Protein AF-A0A940AEA5-F1 (afdb_monomer_lite)

Sequence (95 aa):
QQKDGQWIYAGLCFPGKKEPASHHIFVSETFRKTDFGMTFYKNIHFPITYVKHRDHWYSTLSGKIDGIVRSSVIIHILDKNGRELSSEKTIPWDG

Structure (mmCIF, N/CA/C/O backbone):
data_AF-A0A940AEA5-F1
#
_entry.id   AF-A0A940AEA5-F1
#
loop_
_atom_site.group_PDB
_atom_site.id
_atom_site.type_symbol
_atom_site.label_atom_id
_atom_site.label_alt_id
_atom_site.label_comp_id
_atom_site.label_asym_id
_atom_site.label_entity_id
_atom_site.label_seq_id
_atom_site.pdbx_PDB_ins_code
_atom_site.Cartn_x
_atom_site.Cartn_y
_atom_site.Cartn_z
_atom_site.occupancy
_atom_site.B_iso_or_equiv
_atom_site.auth_seq_id
_atom_site.auth_comp_id
_atom_site.auth_asym_id
_atom_site.auth_atom_id
_atom_site.pdbx_PDB_model_num
ATOM 1 N N . GLN A 1 1 ? -9.886 1.824 25.591 1.00 48.38 1 GLN A N 1
ATOM 2 C CA . GLN A 1 1 ? -10.019 1.293 26.970 1.00 48.38 1 GLN A CA 1
ATOM 3 C C . GLN A 1 1 ? -10.883 2.267 27.764 1.00 48.38 1 GLN A C 1
ATOM 5 O O . GLN A 1 1 ? -10.894 3.444 27.418 1.00 48.38 1 GLN A O 1
ATOM 10 N N . GLN A 1 2 ? -11.628 1.807 28.769 1.00 40.19 2 GLN A N 1
ATOM 11 C CA . GLN A 1 2 ? -12.413 2.695 29.631 1.00 40.19 2 GLN A CA 1
ATOM 12 C C . GLN A 1 2 ? -11.560 3.064 30.851 1.00 40.19 2 GLN A C 1
ATOM 14 O O . GLN A 1 2 ? -11.060 2.173 31.534 1.00 40.19 2 GLN A O 1
ATOM 19 N N . LYS A 1 3 ? -11.357 4.360 31.092 1.00 43.59 3 LYS A N 1
ATOM 20 C CA . LYS A 1 3 ? -10.697 4.881 32.295 1.00 43.59 3 LYS A CA 1
ATOM 21 C C . LYS A 1 3 ? -11.608 5.958 32.874 1.00 43.59 3 LYS A C 1
ATOM 23 O O . LYS A 1 3 ? -12.078 6.810 32.126 1.00 43.59 3 LYS A O 1
ATOM 28 N N . ASP A 1 4 ? -11.917 5.864 34.164 1.00 57.16 4 ASP A N 1
ATOM 29 C CA . ASP A 1 4 ? -12.731 6.846 34.898 1.00 57.16 4 ASP A CA 1
ATOM 30 C C . ASP A 1 4 ? -14.084 7.168 34.229 1.00 57.16 4 ASP A C 1
ATOM 32 O O . ASP A 1 4 ? -14.503 8.317 34.120 1.00 57.16 4 ASP A O 1
ATOM 36 N N . GLY A 1 5 ? -14.768 6.139 33.717 1.00 47.56 5 GLY A N 1
ATOM 37 C CA . GLY A 1 5 ? -16.082 6.287 33.078 1.00 47.56 5 GLY A CA 1
ATOM 38 C C . GLY A 1 5 ? -16.063 6.925 31.682 1.00 47.56 5 GLY A C 1
ATOM 39 O O . GLY A 1 5 ? -17.105 6.963 31.030 1.00 47.56 5 GLY A O 1
ATOM 40 N N . GLN A 1 6 ? -14.901 7.350 31.178 1.00 35.97 6 GLN A N 1
ATOM 41 C CA . GLN A 1 6 ? -14.737 7.916 29.840 1.00 35.97 6 GLN A CA 1
ATOM 42 C C . GLN A 1 6 ? -14.121 6.893 28.876 1.00 35.97 6 GLN A C 1
ATOM 44 O O . GLN A 1 6 ? -13.170 6.171 29.194 1.00 35.97 6 GLN A O 1
ATOM 49 N N . TRP A 1 7 ? -14.680 6.815 27.667 1.00 49.53 7 TRP A N 1
ATOM 50 C CA . TRP A 1 7 ? -14.109 6.017 26.586 1.00 49.53 7 TRP A CA 1
ATOM 51 C C . TRP A 1 7 ? -12.871 6.721 26.037 1.00 49.53 7 TRP A C 1
ATOM 53 O O . TRP A 1 7 ? -12.980 7.680 25.276 1.00 49.53 7 TRP A O 1
ATOM 63 N N . ILE A 1 8 ? -11.685 6.219 26.383 1.00 48.91 8 ILE A N 1
ATOM 64 C CA . ILE A 1 8 ? -10.448 6.613 25.711 1.00 48.91 8 ILE A CA 1
ATOM 65 C C . ILE A 1 8 ? -10.393 5.824 24.399 1.00 48.91 8 ILE A C 1
ATOM 67 O O . ILE A 1 8 ? -10.018 4.642 24.368 1.00 48.91 8 ILE A O 1
ATOM 71 N N . TYR A 1 9 ? -10.854 6.466 23.324 1.00 48.12 9 TYR A N 1
ATOM 72 C CA . TYR A 1 9 ? -10.762 5.965 21.956 1.00 48.12 9 TYR A CA 1
ATOM 73 C C . TYR A 1 9 ? -9.322 6.121 21.456 1.00 48.12 9 TYR A C 1
ATOM 75 O O . TYR A 1 9 ? -8.816 7.230 21.326 1.00 48.12 9 TYR A O 1
ATOM 83 N N . ALA A 1 10 ? -8.662 5.005 21.141 1.00 48.88 10 ALA A N 1
ATOM 84 C CA . ALA A 1 10 ? -7.314 4.987 20.560 1.00 48.88 10 ALA A CA 1
ATOM 85 C C . ALA A 1 10 ? -7.285 5.373 19.059 1.00 48.88 10 ALA A C 1
ATOM 87 O O . ALA A 1 10 ? -6.297 5.126 18.374 1.00 48.88 10 ALA A O 1
ATOM 88 N N . GLY A 1 11 ? -8.362 5.966 18.536 1.00 53.59 11 GLY A N 1
ATOM 89 C CA . GLY A 1 11 ? -8.493 6.399 17.148 1.00 53.59 11 GLY A CA 1
ATOM 90 C C . GLY A 1 11 ? -9.742 7.257 16.961 1.00 53.59 11 GLY A C 1
ATOM 91 O O . GLY A 1 11 ? -10.737 7.069 17.657 1.00 53.59 11 GLY A O 1
ATOM 92 N N . LEU A 1 12 ? -9.681 8.222 16.044 1.00 57.81 12 LEU A N 1
ATOM 93 C CA . LEU A 1 12 ? -10.813 9.082 15.697 1.00 57.81 12 LEU A CA 1
ATOM 94 C C . LEU A 1 12 ? -11.972 8.203 15.195 1.00 57.81 12 LEU A C 1
ATOM 96 O O . LEU A 1 12 ? -11.816 7.509 14.199 1.00 57.81 12 LEU A O 1
ATOM 100 N N . CYS A 1 13 ? -13.125 8.206 15.863 1.00 55.88 13 CYS A N 1
ATOM 101 C CA . CYS A 1 13 ? -14.354 7.598 15.342 1.00 55.88 13 CYS A CA 1
ATOM 102 C C . CYS A 1 13 ? -15.227 8.686 14.716 1.00 55.88 13 CYS A C 1
ATOM 104 O O . CYS A 1 13 ? -15.418 9.746 15.311 1.00 55.88 13 CYS A O 1
ATOM 106 N N . PHE A 1 14 ? -15.796 8.423 13.537 1.00 57.94 14 PHE A N 1
ATOM 107 C CA . PHE A 1 14 ? -16.838 9.296 12.994 1.00 57.94 14 PHE A CA 1
ATOM 108 C C . PHE A 1 14 ? -18.105 9.217 13.868 1.00 57.94 14 PHE A C 1
ATOM 110 O O . PHE A 1 14 ? -18.417 8.133 14.377 1.00 57.94 14 PHE A O 1
ATOM 117 N N . PRO A 1 15 ? -18.867 10.317 14.033 1.00 54.62 15 PRO A N 1
ATOM 118 C CA . PRO A 1 15 ? -20.105 10.308 14.810 1.00 54.62 15 PRO A CA 1
ATOM 119 C C . PRO A 1 15 ? -21.057 9.187 14.366 1.00 54.62 15 PRO A C 1
ATOM 121 O O . PRO A 1 15 ? -21.353 9.037 13.182 1.00 54.62 15 PRO A O 1
ATOM 124 N N . GLY A 1 16 ? -21.517 8.372 15.319 1.00 63.41 16 GLY A N 1
ATOM 125 C CA . GLY A 1 16 ? -22.428 7.250 15.060 1.00 63.41 16 GLY A CA 1
ATOM 126 C C . GLY A 1 16 ? -21.771 5.966 14.532 1.00 63.41 16 GLY A C 1
ATOM 127 O O . GLY A 1 16 ? -22.477 4.985 14.296 1.00 63.41 16 GLY A O 1
ATOM 128 N N . LYS A 1 17 ? -20.442 5.922 14.364 1.00 60.81 17 LYS A N 1
ATOM 129 C CA . LYS A 1 17 ? -19.711 4.696 14.009 1.00 60.81 17 LYS A CA 1
ATOM 130 C C . LYS A 1 17 ? -19.099 4.047 15.249 1.00 60.81 17 LYS A C 1
ATOM 132 O O . LYS A 1 17 ? -18.515 4.718 16.092 1.00 60.81 17 LYS A O 1
ATOM 137 N N . LYS A 1 18 ? -19.246 2.721 15.339 1.00 65.56 18 LYS A N 1
ATOM 138 C CA . LYS A 1 18 ? -18.657 1.889 16.404 1.00 65.56 18 LYS A CA 1
ATOM 139 C C . LYS A 1 18 ? -17.209 1.488 16.109 1.00 65.56 18 LYS A C 1
ATOM 141 O O . LYS A 1 18 ? -16.497 1.079 17.018 1.00 65.56 18 LYS A O 1
ATOM 146 N N . GLU A 1 19 ? -16.790 1.594 14.851 1.00 65.00 19 GLU A N 1
ATOM 147 C CA . GLU A 1 19 ? -15.435 1.266 14.419 1.00 65.00 19 GLU A CA 1
ATOM 148 C C . GLU A 1 19 ? -14.569 2.534 14.322 1.00 65.00 19 GLU A C 1
ATOM 150 O O . GLU A 1 19 ? -15.072 3.589 13.914 1.00 65.00 19 GLU A O 1
ATOM 155 N N . PRO A 1 20 ? -13.275 2.460 14.689 1.00 70.06 20 PRO A N 1
ATOM 156 C CA . PRO A 1 20 ? -12.312 3.528 14.436 1.00 70.06 20 PRO A CA 1
ATOM 157 C C . PRO A 1 20 ? -12.2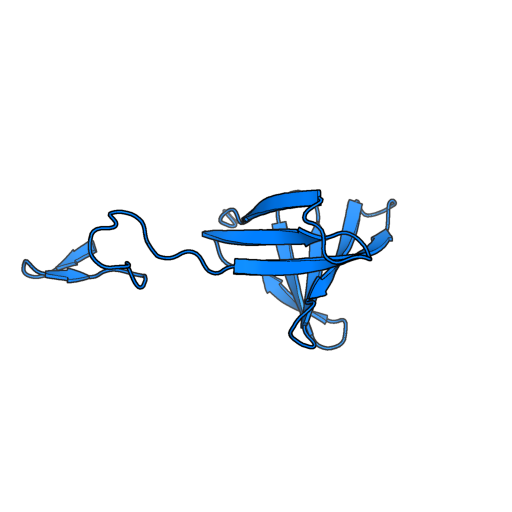47 3.894 12.953 1.00 70.06 20 PRO A C 1
ATOM 159 O O . PRO A 1 20 ? -12.331 3.021 12.085 1.00 70.06 20 PRO A O 1
ATOM 162 N N . ALA A 1 21 ? -12.048 5.179 12.655 1.00 71.94 21 ALA A N 1
ATOM 163 C CA . ALA A 1 21 ? -11.715 5.600 11.304 1.00 71.94 21 ALA A CA 1
ATOM 164 C C . ALA A 1 21 ? -10.436 4.882 10.864 1.00 71.94 21 ALA A C 1
ATOM 166 O O . ALA A 1 21 ? -9.430 4.870 11.577 1.00 71.94 21 ALA A O 1
ATOM 167 N N . SER A 1 22 ? -10.497 4.273 9.685 1.00 80.62 22 SER A N 1
ATOM 168 C CA . SER A 1 22 ? -9.339 3.648 9.058 1.00 80.62 22 SER A CA 1
ATOM 169 C C . SER A 1 22 ? -8.638 4.682 8.185 1.00 80.62 22 SER A C 1
ATOM 171 O O . SER A 1 22 ? -9.285 5.506 7.539 1.00 80.62 22 SER A O 1
ATOM 173 N N . HIS A 1 23 ? -7.309 4.670 8.181 1.00 85.31 23 HIS A N 1
ATOM 174 C CA . HIS A 1 23 ? -6.548 5.505 7.259 1.00 85.31 23 HIS A CA 1
ATOM 175 C C . HIS A 1 23 ? -6.504 4.818 5.893 1.00 85.31 23 HIS A C 1
ATOM 177 O O . HIS A 1 23 ? -6.227 3.623 5.825 1.00 85.31 23 HIS A O 1
ATOM 183 N N . HIS A 1 24 ? -6.778 5.559 4.823 1.00 90.31 24 HIS A N 1
ATOM 184 C CA . HIS A 1 24 ? -6.806 5.031 3.461 1.00 90.31 24 HIS A CA 1
ATOM 185 C C . HIS A 1 24 ? -5.582 5.516 2.685 1.00 90.31 24 HIS A C 1
ATOM 187 O O . HIS A 1 24 ? -5.287 6.711 2.670 1.00 90.31 24 HIS A O 1
ATOM 193 N N . ILE A 1 25 ? -4.886 4.593 2.026 1.00 93.19 25 ILE A N 1
ATOM 194 C CA . ILE A 1 25 ? -3.717 4.873 1.189 1.00 93.19 25 ILE A CA 1
ATOM 195 C C . ILE A 1 25 ? -3.990 4.327 -0.206 1.00 93.19 25 ILE A C 1
ATOM 197 O O . ILE A 1 25 ? -4.396 3.180 -0.355 1.00 93.19 25 ILE A O 1
ATOM 201 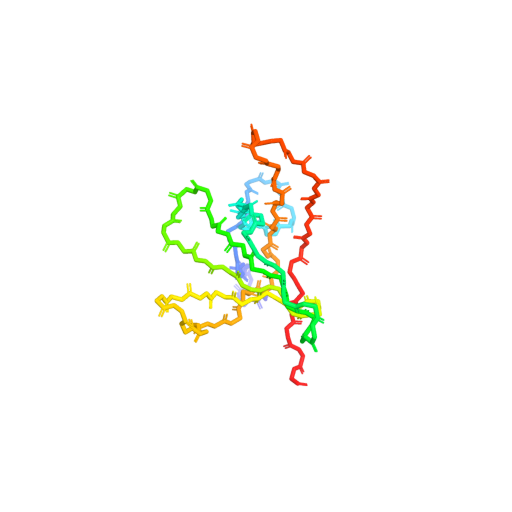N N . PHE A 1 26 ? -3.725 5.135 -1.226 1.00 95.69 26 PHE A N 1
ATOM 202 C CA . PHE A 1 26 ? -3.921 4.766 -2.622 1.00 95.69 26 PHE A CA 1
ATOM 203 C C . PHE A 1 26 ? -2.569 4.626 -3.305 1.00 95.69 26 PHE A C 1
ATOM 205 O O . PHE A 1 26 ? -1.746 5.549 -3.270 1.00 95.69 26 PHE A O 1
ATOM 212 N N . VAL A 1 27 ? -2.330 3.464 -3.906 1.00 96.81 27 VAL A N 1
ATOM 213 C CA . VAL A 1 27 ? -1.035 3.118 -4.482 1.00 96.81 27 VAL A CA 1
ATOM 214 C C . VAL A 1 27 ? -1.163 2.480 -5.858 1.00 96.81 27 VAL A C 1
ATOM 216 O O . VAL A 1 27 ? -2.173 1.865 -6.177 1.00 96.81 27 VAL A O 1
ATOM 219 N N . SER A 1 28 ? -0.101 2.567 -6.652 1.00 96.94 28 SER A N 1
ATOM 220 C CA . SER A 1 28 ? 0.042 1.813 -7.903 1.00 96.94 28 SER A CA 1
ATOM 221 C C . SER A 1 28 ? 1.315 0.977 -7.864 1.00 96.94 28 SER A C 1
ATOM 223 O O . SER A 1 28 ? 2.348 1.452 -7.381 1.00 96.94 28 SER A O 1
ATOM 225 N N . GLU A 1 29 ? 1.247 -0.255 -8.376 1.00 95.94 29 GLU A N 1
ATOM 226 C CA . GLU A 1 29 ? 2.418 -1.130 -8.505 1.00 95.94 29 GLU A CA 1
ATOM 227 C C . GLU A 1 29 ? 3.454 -0.480 -9.432 1.00 95.94 29 GLU A C 1
ATOM 229 O O . GLU A 1 29 ? 3.118 0.064 -10.487 1.00 95.94 29 GLU A O 1
ATOM 234 N N . THR A 1 30 ? 4.719 -0.506 -9.022 1.00 94.25 30 THR A N 1
ATOM 235 C CA . THR A 1 30 ? 5.837 0.016 -9.816 1.00 94.25 30 THR A CA 1
ATOM 236 C C . THR A 1 30 ? 6.748 -1.093 -10.302 1.00 94.25 30 THR A C 1
ATOM 238 O O . THR A 1 30 ? 7.195 -1.069 -11.446 1.00 94.25 30 THR A O 1
ATOM 241 N N . PHE A 1 31 ? 7.046 -2.052 -9.431 1.00 92.19 31 PHE A N 1
ATOM 242 C CA . PHE A 1 31 ? 8.001 -3.109 -9.708 1.00 92.19 31 PHE A CA 1
ATOM 243 C C . PHE A 1 31 ? 7.739 -4.319 -8.817 1.00 92.19 31 PHE A C 1
ATOM 245 O O . PHE A 1 31 ? 7.339 -4.177 -7.663 1.00 92.19 31 PHE A O 1
ATOM 252 N N . ARG A 1 32 ? 8.039 -5.516 -9.318 1.00 94.06 32 ARG A N 1
ATOM 253 C CA . ARG A 1 32 ? 7.949 -6.761 -8.556 1.00 94.06 32 ARG A CA 1
ATOM 254 C C . ARG A 1 32 ? 9.274 -7.507 -8.623 1.00 94.06 32 ARG A C 1
ATOM 256 O O . ARG A 1 32 ? 9.774 -7.791 -9.706 1.00 94.06 32 ARG A O 1
ATOM 263 N N . LYS A 1 33 ? 9.819 -7.856 -7.457 1.00 92.38 33 LYS A N 1
ATOM 264 C CA . LYS A 1 33 ? 11.016 -8.689 -7.315 1.00 92.38 33 LYS A CA 1
ATOM 265 C C . LYS A 1 33 ? 10.597 -10.093 -6.891 1.00 92.38 33 LYS A C 1
ATOM 267 O O . LYS A 1 33 ? 10.428 -10.371 -5.703 1.00 92.38 33 LYS A O 1
ATOM 272 N N . THR A 1 34 ? 10.405 -10.962 -7.877 1.00 90.12 34 THR A N 1
ATOM 273 C CA . THR A 1 34 ? 9.877 -12.324 -7.695 1.00 90.12 34 THR A CA 1
ATOM 274 C C . THR A 1 34 ? 10.749 -13.183 -6.790 1.00 90.12 34 THR A C 1
ATOM 276 O O . THR A 1 34 ? 10.214 -13.840 -5.903 1.00 90.12 34 THR A O 1
ATOM 279 N N . ASP A 1 35 ? 12.074 -13.098 -6.928 1.00 91.50 35 ASP A N 1
ATOM 280 C CA . ASP A 1 35 ? 13.032 -13.946 -6.195 1.00 91.50 35 ASP A CA 1
ATOM 281 C C . ASP A 1 35 ? 12.970 -13.760 -4.672 1.00 91.50 35 ASP A C 1
ATOM 283 O O . ASP A 1 35 ? 13.404 -14.620 -3.912 1.00 91.50 35 ASP A O 1
ATOM 287 N N . PHE A 1 36 ? 12.417 -12.631 -4.223 1.00 86.38 36 PHE A N 1
ATOM 288 C CA . PHE A 1 36 ? 12.277 -12.280 -2.811 1.00 86.38 36 PHE A CA 1
ATOM 289 C C . PHE A 1 36 ? 10.813 -12.100 -2.392 1.00 86.38 36 PHE A C 1
ATOM 291 O O . PHE A 1 36 ? 10.554 -11.661 -1.278 1.00 86.38 36 PHE A O 1
ATOM 298 N N . GLY A 1 37 ? 9.845 -12.385 -3.274 1.00 91.62 37 GLY A N 1
ATOM 299 C CA . GLY A 1 37 ? 8.419 -12.205 -2.983 1.00 91.62 37 GLY A CA 1
ATOM 300 C C . GLY A 1 37 ? 8.037 -10.766 -2.608 1.00 91.62 37 GLY A C 1
ATOM 301 O O . GLY A 1 37 ? 7.135 -10.564 -1.795 1.00 91.62 37 GLY A O 1
ATOM 302 N N . MET A 1 38 ? 8.741 -9.767 -3.154 1.00 93.94 38 MET A N 1
ATOM 303 C CA . MET A 1 38 ? 8.520 -8.351 -2.845 1.00 93.94 38 MET A CA 1
ATOM 304 C C . MET A 1 38 ? 7.812 -7.647 -3.997 1.00 93.94 38 MET A C 1
ATOM 306 O O . MET A 1 38 ? 8.214 -7.774 -5.154 1.00 93.94 38 MET A O 1
ATOM 310 N N . THR A 1 39 ? 6.799 -6.849 -3.677 1.00 95.44 39 THR A N 1
ATOM 311 C CA . THR A 1 39 ? 6.131 -5.971 -4.645 1.00 95.44 39 THR A CA 1
ATOM 312 C C . THR A 1 39 ? 6.214 -4.531 -4.164 1.00 95.44 39 THR A C 1
ATOM 314 O O . THR A 1 39 ? 5.900 -4.241 -3.014 1.00 95.44 39 THR A O 1
ATOM 317 N N . PHE A 1 40 ? 6.665 -3.638 -5.033 1.00 94.75 40 PHE A N 1
ATOM 318 C CA . PHE A 1 40 ? 6.889 -2.230 -4.746 1.00 94.75 40 PHE A CA 1
ATOM 319 C C . PHE A 1 40 ? 5.760 -1.393 -5.325 1.00 94.75 40 PHE A C 1
ATOM 321 O O . PHE A 1 40 ? 5.271 -1.640 -6.429 1.00 94.75 40 PHE A O 1
ATOM 328 N N . TYR A 1 41 ? 5.377 -0.376 -4.566 1.00 95.81 41 TYR A N 1
ATOM 329 C CA . TYR A 1 41 ? 4.262 0.494 -4.872 1.00 95.81 41 TYR A CA 1
ATOM 330 C C . TYR A 1 41 ? 4.645 1.952 -4.633 1.00 95.81 41 TYR A C 1
ATOM 332 O O . TYR A 1 41 ? 5.442 2.271 -3.746 1.00 95.81 41 TYR A O 1
ATOM 340 N N . LYS A 1 42 ? 4.039 2.857 -5.399 1.00 95.12 42 LYS A N 1
ATOM 341 C CA . LYS A 1 42 ? 4.108 4.303 -5.156 1.00 95.12 42 LYS A CA 1
ATOM 342 C C . LYS A 1 42 ? 2.757 4.814 -4.687 1.00 95.12 42 LYS A C 1
ATOM 344 O O . LYS A 1 42 ? 1.736 4.414 -5.242 1.00 95.12 42 LYS A O 1
ATOM 349 N N . ASN A 1 43 ? 2.754 5.703 -3.700 1.00 93.81 43 ASN A N 1
ATOM 350 C CA . ASN A 1 43 ? 1.565 6.475 -3.369 1.00 93.81 43 ASN A CA 1
ATOM 351 C C . ASN A 1 43 ? 1.212 7.393 -4.553 1.00 93.81 43 ASN A C 1
ATOM 353 O O . ASN A 1 43 ? 2.106 7.940 -5.200 1.00 93.81 43 ASN A O 1
ATOM 357 N N . ILE A 1 44 ? -0.076 7.555 -4.852 1.00 93.50 44 ILE A N 1
ATOM 358 C CA . ILE A 1 44 ? -0.509 8.409 -5.971 1.00 93.50 44 ILE A CA 1
ATOM 359 C C . ILE A 1 44 ? -0.580 9.901 -5.604 1.00 93.50 44 ILE A C 1
ATOM 361 O O . ILE A 1 44 ? -0.585 10.747 -6.492 1.00 93.50 44 ILE A O 1
ATOM 365 N N . HIS A 1 45 ? -0.658 10.226 -4.311 1.00 88.31 45 HIS A N 1
ATOM 366 C CA . HIS A 1 45 ? -0.853 11.584 -3.794 1.00 88.31 45 HIS A CA 1
ATOM 367 C C . HIS A 1 45 ? 0.400 12.173 -3.141 1.00 88.31 45 HIS A C 1
ATOM 369 O O . HIS A 1 45 ? 0.580 13.388 -3.146 1.00 88.31 45 HIS A O 1
ATOM 375 N N . PHE A 1 46 ? 1.262 11.328 -2.575 1.00 87.06 46 PHE A N 1
ATOM 376 C CA . PHE A 1 46 ? 2.435 11.752 -1.811 1.00 87.06 46 PHE A CA 1
ATOM 377 C C . PHE A 1 46 ? 3.715 11.109 -2.351 1.00 87.06 46 PHE A C 1
ATOM 379 O O . PHE A 1 46 ? 3.665 10.009 -2.896 1.00 87.06 46 PHE A O 1
ATOM 386 N N . PRO A 1 47 ? 4.892 11.726 -2.160 1.00 87.75 47 PRO A N 1
ATOM 387 C CA . PRO A 1 47 ? 6.175 11.156 -2.576 1.00 87.75 47 PRO A CA 1
ATOM 388 C C . PRO A 1 47 ? 6.662 10.061 -1.604 1.00 87.75 47 PRO A C 1
ATOM 390 O O . PRO A 1 47 ? 7.821 10.039 -1.200 1.00 87.75 47 PRO A O 1
ATOM 393 N N . ILE A 1 48 ? 5.764 9.158 -1.201 1.00 89.81 48 ILE A N 1
ATOM 394 C CA . ILE A 1 48 ? 6.042 8.013 -0.330 1.00 89.81 48 ILE A CA 1
ATOM 395 C C . ILE A 1 48 ? 5.913 6.741 -1.162 1.00 89.81 48 ILE A C 1
ATOM 397 O O . ILE A 1 48 ? 5.016 6.601 -1.998 1.00 89.81 48 ILE A O 1
ATOM 401 N N . THR A 1 49 ? 6.822 5.803 -0.928 1.00 94.25 49 THR A N 1
ATOM 402 C CA . THR A 1 49 ? 6.800 4.484 -1.565 1.00 94.25 49 THR A CA 1
ATOM 403 C C . THR A 1 49 ? 6.535 3.416 -0.520 1.00 94.25 49 THR A C 1
ATOM 405 O O . THR A 1 49 ? 6.710 3.650 0.676 1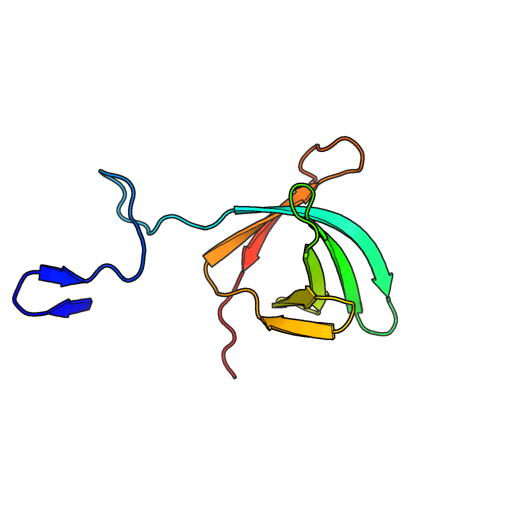.00 94.25 49 THR A O 1
ATOM 408 N N . TYR A 1 50 ? 6.072 2.258 -0.972 1.00 94.88 50 TYR A N 1
ATOM 409 C CA . TYR A 1 50 ? 5.814 1.123 -0.106 1.00 94.88 50 TYR A CA 1
ATOM 410 C C . TYR A 1 50 ? 6.354 -0.152 -0.730 1.00 94.88 50 TYR A C 1
ATOM 412 O O . TYR A 1 50 ? 6.418 -0.287 -1.953 1.00 94.88 50 TYR A O 1
ATOM 420 N N . VAL A 1 51 ? 6.680 -1.115 0.119 1.00 95.19 51 VAL A N 1
ATOM 421 C CA . VAL A 1 51 ? 6.946 -2.488 -0.294 1.00 95.19 51 VAL A CA 1
ATOM 422 C C . VAL A 1 51 ? 6.009 -3.419 0.461 1.00 95.19 51 VAL A C 1
ATOM 424 O O . VAL A 1 51 ? 5.875 -3.330 1.681 1.00 95.19 51 VAL A O 1
ATOM 427 N N . LYS A 1 52 ? 5.354 -4.311 -0.277 1.00 94.44 52 LYS A N 1
ATOM 428 C CA . LYS A 1 52 ? 4.647 -5.461 0.274 1.00 94.44 52 LYS A CA 1
ATOM 429 C C . LYS A 1 52 ? 5.569 -6.668 0.199 1.00 94.44 52 LYS A C 1
ATOM 431 O O . LYS A 1 52 ? 6.081 -6.993 -0.874 1.00 94.44 52 LYS A O 1
ATOM 436 N N . HIS A 1 53 ? 5.761 -7.330 1.328 1.00 92.38 53 HIS A N 1
ATOM 437 C CA . HIS A 1 53 ? 6.490 -8.587 1.418 1.00 92.38 53 HIS A CA 1
ATOM 438 C C . HIS A 1 53 ? 5.680 -9.538 2.297 1.00 92.38 53 HIS A C 1
ATOM 440 O O . HIS A 1 53 ? 5.437 -9.248 3.471 1.00 92.38 53 HIS A O 1
ATOM 446 N N . ARG A 1 54 ? 5.238 -10.661 1.713 1.00 88.56 54 ARG A N 1
ATOM 447 C CA . ARG A 1 54 ? 4.202 -11.531 2.302 1.00 88.56 54 ARG A CA 1
ATOM 448 C C . ARG A 1 54 ? 2.932 -10.712 2.600 1.00 88.56 54 ARG A C 1
ATOM 450 O O . ARG A 1 54 ? 2.475 -9.983 1.722 1.00 88.56 54 ARG A O 1
ATOM 457 N N . ASP A 1 55 ? 2.413 -10.786 3.823 1.00 89.06 55 ASP A N 1
ATOM 458 C CA . ASP A 1 55 ? 1.190 -10.094 4.255 1.00 89.06 55 ASP A CA 1
ATOM 459 C C . ASP A 1 55 ? 1.447 -8.725 4.907 1.00 89.06 55 ASP A C 1
ATOM 461 O O . ASP A 1 55 ? 0.522 -8.081 5.401 1.00 89.06 55 ASP A O 1
ATOM 465 N N . HIS A 1 56 ? 2.699 -8.256 4.904 1.00 91.75 56 HIS A N 1
ATOM 466 C CA . HIS A 1 56 ? 3.088 -7.021 5.579 1.00 91.75 56 HIS A CA 1
ATOM 467 C C . HIS A 1 56 ? 3.477 -5.923 4.593 1.00 91.75 56 HIS A C 1
ATOM 469 O O . HIS A 1 56 ? 4.120 -6.160 3.565 1.00 91.75 56 HIS A O 1
ATOM 475 N N . TRP A 1 57 ? 3.108 -4.700 4.964 1.00 94.44 57 TRP A N 1
ATOM 476 C CA . TRP A 1 57 ? 3.427 -3.478 4.243 1.00 94.44 57 TRP A CA 1
ATOM 477 C C . TRP A 1 57 ? 4.470 -2.681 4.997 1.00 94.44 57 TRP A C 1
ATOM 479 O O . TRP A 1 57 ? 4.363 -2.492 6.206 1.00 94.44 57 TRP A O 1
ATOM 489 N N . TYR A 1 58 ? 5.430 -2.140 4.263 1.00 93.25 58 TYR A N 1
ATOM 490 C CA . TYR A 1 58 ? 6.472 -1.288 4.809 1.00 93.25 58 TYR A CA 1
ATOM 491 C C . TYR A 1 58 ? 6.493 0.028 4.045 1.00 93.25 58 TYR A C 1
ATOM 493 O O . TYR A 1 58 ? 6.441 0.024 2.813 1.00 93.25 58 TYR A O 1
ATOM 501 N N . SER A 1 59 ? 6.563 1.151 4.759 1.00 92.69 59 SER A N 1
ATOM 502 C CA . SER A 1 59 ? 6.875 2.440 4.151 1.00 92.69 59 SER A CA 1
ATOM 503 C C . SER A 1 59 ? 8.351 2.478 3.789 1.00 92.69 59 SER A C 1
ATOM 505 O O . SER A 1 59 ? 9.218 2.011 4.534 1.00 92.69 59 SER A O 1
ATOM 507 N N . THR A 1 60 ? 8.642 3.047 2.627 1.00 88.62 60 THR A N 1
ATOM 508 C CA . THR A 1 60 ? 10.002 3.310 2.185 1.00 88.62 60 THR A CA 1
ATOM 509 C C . THR A 1 60 ? 10.176 4.792 1.898 1.00 88.62 60 THR A C 1
ATOM 511 O O . THR A 1 60 ? 9.424 5.398 1.127 1.00 88.62 60 THR A O 1
ATOM 514 N N . LEU A 1 61 ? 11.206 5.368 2.511 1.00 80.31 61 LEU A N 1
ATOM 515 C CA . LEU A 1 61 ? 11.635 6.742 2.294 1.00 80.31 61 LEU A CA 1
ATOM 516 C C . LEU A 1 61 ? 13.057 6.708 1.734 1.00 80.31 61 LEU A C 1
ATOM 518 O O . LEU A 1 61 ? 13.949 6.082 2.307 1.00 80.31 61 LEU A O 1
ATOM 522 N N . SER A 1 62 ? 13.266 7.329 0.572 1.00 79.75 62 SER A N 1
ATOM 523 C CA . SER A 1 62 ? 14.574 7.359 -0.105 1.00 79.75 62 SER A CA 1
ATOM 524 C C . SER A 1 62 ? 15.204 5.968 -0.307 1.00 79.75 62 SER A C 1
ATOM 526 O O . SER A 1 62 ? 16.412 5.791 -0.164 1.00 79.75 62 SER A O 1
ATOM 528 N N . GLY A 1 63 ? 14.376 4.959 -0.601 1.00 73.19 63 GLY A N 1
ATOM 529 C CA . GLY A 1 63 ? 14.816 3.579 -0.845 1.00 73.19 63 GLY A CA 1
ATOM 530 C C . GLY A 1 63 ? 15.188 2.776 0.406 1.00 73.19 63 GLY A C 1
ATOM 531 O O . GLY A 1 63 ? 15.578 1.618 0.280 1.00 73.19 63 GLY A O 1
ATOM 532 N N . LYS A 1 64 ? 15.051 3.349 1.607 1.00 82.19 64 LYS A N 1
ATOM 533 C CA . LYS A 1 64 ? 15.218 2.636 2.880 1.00 82.19 64 LYS A CA 1
ATOM 534 C C . LYS A 1 64 ? 13.857 2.324 3.485 1.00 82.19 64 LYS A C 1
ATOM 536 O O . LYS A 1 64 ? 12.939 3.131 3.370 1.00 82.19 64 LYS A O 1
ATOM 541 N N . ILE A 1 65 ? 13.742 1.163 4.128 1.00 84.12 65 ILE A N 1
ATOM 542 C CA . ILE A 1 65 ? 12.572 0.838 4.947 1.00 84.12 65 ILE A CA 1
ATOM 543 C C . ILE A 1 65 ? 12.556 1.810 6.125 1.00 84.12 65 ILE A C 1
ATOM 545 O O . ILE A 1 65 ? 13.514 1.871 6.891 1.00 84.12 65 ILE A O 1
ATOM 549 N N . ASP A 1 66 ? 11.482 2.583 6.213 1.00 85.31 66 ASP A N 1
ATOM 550 C CA . ASP A 1 66 ? 11.248 3.582 7.254 1.00 85.31 66 ASP A CA 1
ATOM 551 C C . ASP A 1 66 ? 10.472 2.964 8.427 1.00 85.31 66 ASP A C 1
ATOM 553 O O . ASP A 1 66 ? 10.798 3.179 9.592 1.00 85.31 66 ASP A O 1
ATOM 557 N N . GLY A 1 67 ? 9.509 2.088 8.132 1.00 85.69 67 GLY A N 1
ATOM 558 C CA . GLY A 1 67 ? 8.805 1.325 9.153 1.00 85.69 67 GLY A CA 1
ATOM 559 C C . GLY A 1 67 ? 7.708 0.441 8.584 1.00 85.69 67 GLY A C 1
ATOM 560 O O . GLY A 1 67 ? 7.425 0.447 7.386 1.00 85.69 67 GLY A O 1
ATOM 561 N N . ILE A 1 68 ? 7.079 -0.341 9.459 1.00 89.69 68 ILE A N 1
ATOM 562 C CA . ILE A 1 68 ? 5.892 -1.105 9.090 1.00 89.69 68 ILE A CA 1
ATOM 563 C C . ILE A 1 68 ? 4.672 -0.182 9.014 1.00 89.69 68 ILE A C 1
ATOM 565 O O . ILE A 1 68 ? 4.472 0.689 9.868 1.00 89.69 68 ILE A O 1
ATOM 569 N N . VAL A 1 69 ? 3.830 -0.377 8.003 1.00 88.12 69 VAL A N 1
ATOM 570 C CA . VAL A 1 69 ? 2.532 0.292 7.944 1.00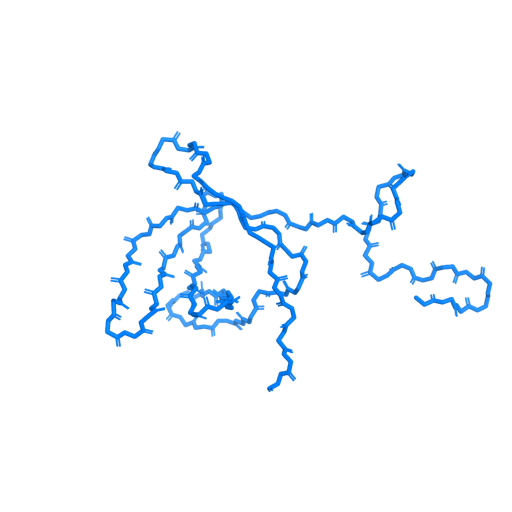 88.12 69 VAL A CA 1
ATOM 571 C C . VAL A 1 69 ? 1.660 -0.298 9.048 1.00 88.12 69 VAL A C 1
ATOM 573 O O . VAL A 1 69 ? 1.416 -1.502 9.090 1.00 88.12 69 VAL A O 1
ATOM 576 N N . ARG A 1 70 ? 1.225 0.568 9.968 1.00 81.44 70 ARG A N 1
ATOM 577 C CA . ARG A 1 70 ? 0.460 0.185 11.163 1.00 81.44 70 ARG A CA 1
ATOM 578 C C . ARG A 1 70 ? -0.824 -0.557 10.798 1.00 81.44 70 ARG A C 1
ATOM 580 O O . ARG A 1 70 ? -1.337 -0.417 9.690 1.00 81.44 70 ARG A O 1
ATOM 587 N N . SER A 1 71 ? -1.353 -1.309 11.758 1.0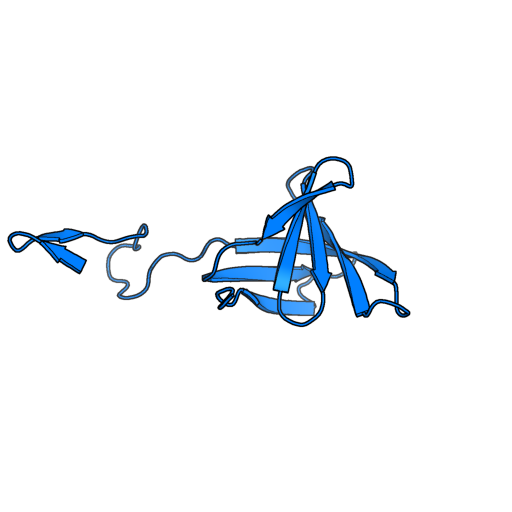0 76.00 71 SER A N 1
ATOM 588 C CA . SER A 1 71 ? -2.595 -2.062 11.600 1.00 76.00 71 SER A CA 1
ATOM 589 C C . SER A 1 71 ? -3.797 -1.157 11.313 1.00 76.00 71 SER A C 1
ATOM 591 O O . SER A 1 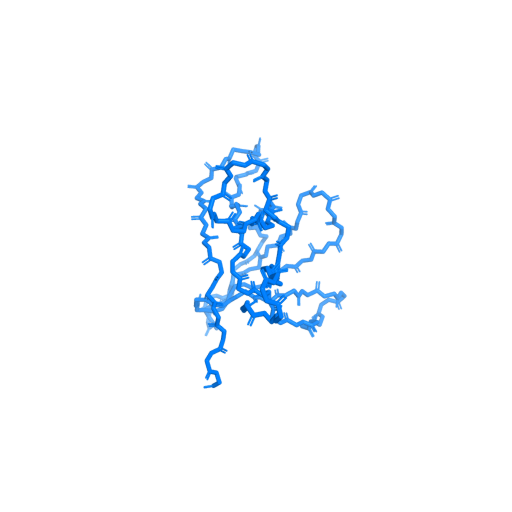71 ? -3.845 0.004 11.723 1.00 76.00 71 SER A O 1
ATOM 593 N N . SER A 1 72 ? -4.801 -1.718 10.634 1.00 80.06 72 SER A N 1
ATOM 594 C CA . SER A 1 72 ? -6.059 -1.037 10.279 1.00 80.06 72 SER A CA 1
ATOM 595 C C . SER A 1 72 ? -5.936 0.133 9.294 1.00 80.06 72 SER A C 1
ATOM 597 O O . SER A 1 72 ? -6.836 0.969 9.207 1.00 80.06 72 SER A O 1
ATOM 599 N N . VAL A 1 73 ? -4.860 0.167 8.512 1.00 88.19 73 VAL A N 1
ATOM 600 C CA . VAL A 1 73 ? -4.763 0.987 7.302 1.00 88.19 73 VAL A CA 1
ATOM 601 C C . VAL A 1 73 ? -5.370 0.200 6.143 1.00 88.19 73 VAL A C 1
ATOM 603 O O . VAL A 1 73 ? -5.129 -0.996 6.017 1.00 88.19 73 VAL A O 1
ATOM 606 N N . ILE A 1 74 ? -6.163 0.850 5.298 1.00 92.44 74 ILE A N 1
ATOM 607 C CA . ILE A 1 74 ? -6.703 0.252 4.075 1.00 92.44 74 ILE A CA 1
ATOM 608 C C . ILE A 1 74 ? -5.834 0.715 2.907 1.00 92.44 74 ILE A C 1
ATOM 610 O O . ILE A 1 74 ? -5.738 1.912 2.630 1.00 92.44 74 ILE A O 1
ATOM 614 N N . ILE A 1 75 ? -5.182 -0.232 2.239 1.00 95.44 75 ILE A N 1
ATOM 615 C CA . ILE A 1 75 ? -4.378 0.008 1.045 1.00 95.44 75 ILE A CA 1
ATOM 616 C C . ILE A 1 75 ? -5.239 -0.304 -0.178 1.00 95.44 75 ILE A C 1
ATOM 618 O O . ILE A 1 75 ? -5.647 -1.445 -0.376 1.00 95.44 75 ILE A O 1
ATOM 622 N N . HIS A 1 76 ? -5.489 0.699 -1.010 1.00 97.38 76 HIS A N 1
ATOM 623 C CA . HIS A 1 76 ? -6.150 0.570 -2.302 1.00 97.38 76 HIS A CA 1
ATOM 624 C C . HIS A 1 76 ? -5.087 0.469 -3.399 1.00 97.38 76 HIS A C 1
ATOM 626 O O . HIS A 1 76 ? -4.287 1.389 -3.582 1.00 97.38 76 HIS A O 1
ATOM 632 N N . ILE A 1 77 ? -5.072 -0.645 -4.127 1.00 97.50 77 ILE A N 1
ATOM 633 C CA . ILE A 1 77 ? -4.162 -0.897 -5.245 1.00 97.50 77 ILE A CA 1
ATOM 634 C C . ILE A 1 77 ? -4.885 -0.521 -6.532 1.00 97.50 77 ILE A C 1
ATOM 636 O O . ILE A 1 77 ? -5.925 -1.090 -6.867 1.00 97.50 77 ILE A O 1
ATOM 640 N N . LEU A 1 78 ? -4.328 0.443 -7.253 1.00 97.44 78 LEU A N 1
ATOM 641 C CA . LEU A 1 78 ? -4.912 1.013 -8.456 1.00 97.44 78 LEU A CA 1
ATOM 642 C C . LEU A 1 78 ? -4.138 0.600 -9.707 1.00 97.44 78 LEU A C 1
ATOM 644 O O . LEU A 1 78 ? -2.917 0.416 -9.679 1.00 97.44 78 LEU A O 1
ATOM 648 N N . ASP A 1 79 ? -4.849 0.530 -10.827 1.00 94.12 79 ASP A N 1
ATOM 649 C CA . ASP A 1 79 ? -4.252 0.413 -12.149 1.00 94.12 79 ASP A CA 1
ATOM 650 C C . ASP A 1 79 ? -3.624 1.742 -12.614 1.00 94.12 79 ASP A C 1
ATOM 652 O O . ASP A 1 79 ? -3.699 2.783 -11.955 1.00 94.12 79 ASP A O 1
ATOM 656 N N . LYS A 1 80 ? -3.010 1.717 -13.801 1.00 90.06 80 LYS A N 1
ATOM 657 C CA . LYS A 1 80 ? -2.388 2.897 -14.426 1.00 90.06 80 LYS A CA 1
ATOM 658 C C . LYS A 1 80 ? -3.362 4.044 -14.741 1.00 90.06 80 LYS A C 1
ATOM 660 O O . LYS A 1 80 ? -2.904 5.152 -14.998 1.00 90.06 80 LYS A O 1
ATOM 665 N N . ASN A 1 81 ? -4.666 3.779 -14.762 1.00 92.88 81 ASN A N 1
ATOM 666 C CA . ASN A 1 81 ? -5.718 4.756 -15.032 1.00 92.88 81 ASN A CA 1
ATOM 667 C C . ASN A 1 81 ? -6.375 5.266 -13.736 1.00 92.88 81 ASN A C 1
ATOM 669 O O . ASN A 1 81 ? -7.324 6.043 -13.804 1.00 92.88 81 ASN A O 1
ATOM 673 N N . GLY A 1 82 ? -5.904 4.823 -12.564 1.00 88.19 82 GLY A N 1
ATOM 674 C CA . GLY A 1 82 ? -6.472 5.182 -11.265 1.00 88.19 82 GLY A CA 1
ATOM 675 C C . GLY A 1 82 ? -7.711 4.371 -10.871 1.00 88.19 82 GLY A C 1
ATOM 676 O O . GLY A 1 82 ? -8.376 4.724 -9.900 1.00 88.19 82 GLY A O 1
ATOM 677 N N . ARG A 1 83 ? -8.039 3.288 -11.586 1.00 94.75 83 ARG A N 1
ATOM 678 C CA . ARG A 1 83 ? -9.134 2.383 -11.212 1.00 94.75 83 ARG A CA 1
ATOM 679 C C . ARG A 1 83 ? -8.659 1.395 -10.151 1.00 94.75 83 ARG A C 1
ATOM 681 O O . ARG A 1 83 ? -7.604 0.790 -10.307 1.00 94.75 83 ARG A O 1
ATOM 688 N N . GLU A 1 84 ? -9.463 1.179 -9.111 1.00 95.94 84 GLU A N 1
ATOM 689 C CA . GLU A 1 84 ? -9.158 0.175 -8.087 1.00 95.94 84 GLU A CA 1
ATOM 690 C C . GLU A 1 84 ? -9.170 -1.243 -8.673 1.00 95.94 84 GLU A C 1
ATOM 692 O O . GLU A 1 84 ? -10.152 -1.678 -9.280 1.00 95.94 84 GLU A O 1
ATOM 697 N N . LEU A 1 85 ? -8.048 -1.943 -8.495 1.00 96.38 85 LEU A N 1
ATOM 698 C CA . LEU A 1 85 ? -7.874 -3.360 -8.801 1.00 96.38 85 LEU A CA 1
ATOM 699 C C . LEU A 1 85 ? -8.243 -4.219 -7.593 1.00 96.38 85 LEU A C 1
ATOM 701 O O . LEU A 1 85 ? -8.902 -5.246 -7.738 1.00 96.38 85 LEU A O 1
ATOM 705 N N . SER A 1 86 ? -7.813 -3.795 -6.407 1.00 97.06 86 SER A N 1
ATOM 706 C CA . SER A 1 86 ? -8.085 -4.470 -5.142 1.00 97.06 86 SER A CA 1
ATOM 707 C C . SER A 1 86 ? -7.848 -3.525 -3.970 1.00 97.06 86 SER A C 1
ATOM 709 O O . SER A 1 86 ? -7.121 -2.539 -4.092 1.00 97.06 86 SER A O 1
ATOM 711 N N . SER A 1 87 ? -8.374 -3.877 -2.804 1.00 95.56 87 SER A N 1
ATOM 712 C CA . SER A 1 87 ? -8.021 -3.238 -1.541 1.00 95.56 87 SER A CA 1
ATOM 713 C C . SER A 1 87 ? -7.759 -4.281 -0.463 1.00 95.56 87 SER A C 1
ATOM 715 O O . SER A 1 87 ? -8.312 -5.380 -0.485 1.00 95.56 87 SER A O 1
ATOM 717 N N . GLU A 1 88 ? -6.881 -3.946 0.475 1.00 94.81 88 GLU A N 1
ATOM 718 C CA . GLU A 1 88 ? -6.550 -4.814 1.599 1.00 94.81 88 GLU A CA 1
ATOM 719 C C . GLU A 1 88 ? -6.305 -4.020 2.877 1.00 94.81 88 GLU A C 1
ATOM 721 O O . GLU A 1 88 ? -5.820 -2.889 2.854 1.00 94.81 88 GLU A O 1
ATOM 726 N N . LYS A 1 89 ? -6.665 -4.622 4.010 1.00 91.56 89 LYS A N 1
ATOM 727 C CA . LYS A 1 89 ? -6.462 -4.037 5.334 1.00 91.56 89 LYS A CA 1
ATOM 728 C C . LYS A 1 89 ? -5.151 -4.556 5.914 1.00 91.56 89 LYS A C 1
ATOM 730 O O . LYS A 1 89 ? -4.941 -5.765 5.961 1.00 91.56 89 LYS A O 1
ATOM 735 N N . THR A 1 90 ? -4.291 -3.656 6.378 1.00 90.94 90 THR A N 1
ATOM 736 C CA . THR A 1 90 ? -3.028 -4.025 7.017 1.00 90.94 90 THR A CA 1
ATOM 737 C C . THR A 1 90 ? -3.278 -4.760 8.328 1.00 90.94 90 THR A C 1
ATOM 739 O O . THR A 1 90 ? -4.116 -4.363 9.152 1.00 90.94 90 THR A O 1
ATOM 742 N N . ILE A 1 91 ? -2.517 -5.831 8.523 1.00 85.44 91 ILE A N 1
ATOM 743 C CA . ILE A 1 91 ? -2.549 -6.643 9.735 1.00 85.44 91 ILE A CA 1
ATOM 744 C C . ILE A 1 91 ? -1.524 -6.133 10.759 1.00 85.44 91 ILE A C 1
ATOM 746 O O . ILE A 1 91 ? -0.530 -5.508 10.378 1.00 85.44 91 ILE A O 1
ATOM 750 N N . PRO A 1 92 ? -1.764 -6.340 12.066 1.00 76.69 92 PRO A N 1
ATOM 751 C CA . PRO A 1 92 ? -0.736 -6.162 13.085 1.00 76.69 92 PRO A CA 1
ATOM 752 C C . PRO A 1 92 ? 0.484 -7.039 12.796 1.00 76.69 92 PRO A C 1
ATOM 754 O O . PRO A 1 92 ? 0.355 -8.118 12.227 1.00 76.69 92 PRO A O 1
ATOM 757 N N . TRP A 1 93 ? 1.658 -6.566 13.205 1.00 69.44 93 TRP A N 1
ATOM 758 C CA . TRP A 1 93 ? 2.857 -7.392 13.237 1.00 69.44 93 TRP A CA 1
ATOM 759 C C . TRP A 1 93 ? 2.991 -8.002 14.622 1.00 69.44 93 TRP A C 1
ATOM 761 O O . TRP A 1 93 ? 3.084 -7.263 15.604 1.00 69.44 93 TRP A O 1
ATOM 771 N N . ASP A 1 94 ? 2.978 -9.329 14.680 1.00 65.19 94 ASP A N 1
ATOM 772 C CA . ASP A 1 94 ? 2.898 -10.077 15.937 1.00 65.19 94 ASP A CA 1
ATOM 773 C C . ASP A 1 94 ? 4.266 -10.382 16.579 1.00 65.19 94 ASP A C 1
ATOM 775 O O . ASP A 1 94 ? 4.303 -10.962 17.663 1.00 65.19 94 ASP A O 1
ATOM 779 N N . GLY A 1 95 ? 5.376 -9.931 15.979 1.00 56.94 95 GLY A N 1
ATOM 780 C CA . GLY A 1 95 ? 6.735 -10.224 16.459 1.00 56.94 95 GLY A CA 1
ATOM 781 C C . GLY A 1 95 ? 7.366 -11.427 15.779 1.00 56.94 95 GLY A C 1
ATOM 782 O O . GLY A 1 95 ? 6.832 -12.543 15.939 1.00 56.94 95 GLY A O 1
#

pLDDT: mean 81.76, std 16.61, range [35.97, 97.5]

Secondary structure (DSSP, 8-state):
-EETTEE--SSPPPTT-SSPPPEEEEEEEEEEEGGGTEEEEEESSSS-EEEEETTEEEEEETTEEEEEPPTTEEEEEE-TTS-EEEEEEPPPP--

Foldseek 3Di:
DDDPNDDPDPADDDPPDPDHDAAEFEWEWDDADVVQQKTKIATPPDRWIWIDGPLWIFIDDPNDGPGTDAFRHKYFYADPVRHTPDIDTRDHDPD

Radius of gyration: 15.82 Å; chains: 1; bounding box: 38×26×50 Å